Protein AF-A0A1H1IJZ1-F1 (afdb_monomer_lite)

pLDDT: mean 85.55, std 9.35, range [48.62, 96.31]

Organism: NCBI:txid395599

Secondary structure (DSSP, 8-state):
--TT-HHHHHHHHHHHHHHHHHHHHHHHHHHHHHHHHHHHHHHHHHHHHHHHHHHHHHHHHHHHHHHHHHHHHHHHHHHHHGGG-TTPPPTTS-GGG-HHHHHHHHHHHHHHHHHHHHHHHGGG--TTT--HHHHHHHHHHHHHHHHHH-GGGGTTS---TT-TTSSPPP-

Sequence (171 aa):
MSLTDPNVQSALIAASTTLTVLFLRALAKPVWERSFHKFKLESDYRYDQRKRVREAISKYKVPLLNSAEYLNHRLWNFSKNAPEAWHVKSADEQIKDKYYLQSFCYRFLLFFAICRKVDLELVFLDSTVSTKEDLELLKYLKCFPHFFCDAGIFEGLNYDHSKPTDHFFWR

Structure (mmCIF, N/CA/C/O backbone):
data_AF-A0A1H1IJZ1-F1
#
_entry.id   AF-A0A1H1IJZ1-F1
#
loop_
_atom_site.group_PDB
_atom_site.id
_atom_site.type_symbol
_atom_site.label_atom_id
_atom_site.label_alt_id
_atom_site.label_comp_id
_atom_site.label_asym_id
_atom_site.label_entity_id
_atom_site.label_seq_id
_atom_site.pdbx_PDB_ins_code
_atom_site.Cartn_x
_atom_site.Cartn_y
_atom_site.Cartn_z
_atom_site.occupancy
_atom_site.B_iso_or_equiv
_atom_site.auth_seq_id
_atom_site.auth_comp_id
_atom_site.auth_asym_id
_atom_site.auth_atom_id
_atom_site.pdbx_PDB_model_num
ATOM 1 N N . MET A 1 1 ? 43.811 2.405 -70.043 1.00 55.03 1 MET A N 1
ATOM 2 C CA . MET A 1 1 ? 43.542 3.374 -68.961 1.00 55.03 1 MET A CA 1
ATOM 3 C C . MET A 1 1 ? 44.444 2.986 -67.802 1.00 55.03 1 MET A C 1
ATOM 5 O O . MET A 1 1 ? 44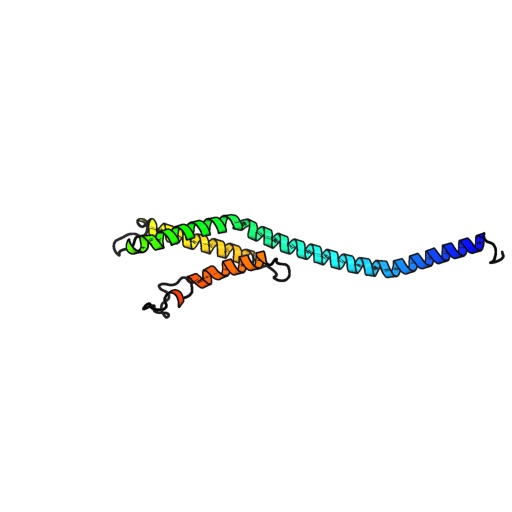.324 1.864 -67.326 1.00 55.03 1 MET A O 1
ATOM 9 N N . SER A 1 2 ? 45.450 3.802 -67.478 1.00 54.78 2 SER A N 1
ATOM 10 C CA . SER A 1 2 ? 46.429 3.443 -66.446 1.00 54.78 2 SER A CA 1
ATOM 11 C C . SER A 1 2 ? 45.780 3.527 -65.067 1.00 54.78 2 SER A C 1
ATOM 13 O O . SER A 1 2 ? 45.088 4.499 -64.779 1.00 54.78 2 SER A O 1
ATOM 15 N N . LEU A 1 3 ? 46.045 2.552 -64.197 1.00 60.72 3 LEU A N 1
ATOM 16 C CA . LEU A 1 3 ? 45.603 2.550 -62.792 1.00 60.72 3 LEU A CA 1
ATOM 17 C C . LEU A 1 3 ? 46.182 3.726 -61.971 1.00 60.72 3 LEU A C 1
ATOM 19 O O . LEU A 1 3 ? 45.821 3.912 -60.812 1.00 60.72 3 LEU A O 1
ATOM 23 N N . THR A 1 4 ? 47.079 4.517 -62.565 1.00 69.62 4 THR A N 1
ATOM 24 C CA . THR A 1 4 ? 47.686 5.723 -61.987 1.00 69.62 4 THR A CA 1
ATOM 25 C C . THR A 1 4 ? 47.009 7.038 -62.388 1.00 69.62 4 THR A C 1
ATOM 27 O O . THR A 1 4 ? 47.455 8.085 -61.931 1.00 69.62 4 THR A O 1
ATOM 30 N N . ASP A 1 5 ? 45.952 7.023 -63.212 1.00 83.69 5 ASP A N 1
ATOM 31 C CA . ASP A 1 5 ? 45.180 8.240 -63.502 1.00 83.69 5 ASP A CA 1
ATOM 32 C C . ASP A 1 5 ? 44.471 8.728 -62.215 1.00 83.69 5 ASP A C 1
ATOM 34 O O . ASP A 1 5 ? 43.725 7.946 -61.609 1.00 83.69 5 ASP A O 1
ATOM 38 N N . PRO A 1 6 ? 44.668 9.992 -61.787 1.00 82.50 6 PRO A N 1
ATOM 39 C CA . PRO A 1 6 ? 44.058 10.548 -60.576 1.00 82.50 6 PRO A CA 1
ATOM 40 C C . PRO A 1 6 ? 42.534 10.363 -60.498 1.00 82.50 6 PRO A C 1
ATOM 42 O O . PRO A 1 6 ? 41.983 10.164 -59.413 1.00 82.50 6 PRO A O 1
ATOM 45 N N . ASN A 1 7 ? 41.842 10.375 -61.642 1.00 84.25 7 ASN A N 1
ATOM 46 C CA . ASN A 1 7 ? 40.393 10.176 -61.706 1.00 84.25 7 ASN A CA 1
ATOM 47 C C . ASN A 1 7 ? 39.992 8.713 -61.464 1.00 84.25 7 ASN A C 1
ATOM 49 O O . ASN A 1 7 ? 38.964 8.436 -60.851 1.00 84.25 7 ASN A O 1
ATOM 53 N N . VAL A 1 8 ? 40.816 7.761 -61.910 1.00 85.19 8 VAL A N 1
ATOM 54 C CA . VAL A 1 8 ? 40.589 6.324 -61.683 1.00 85.19 8 VAL A CA 1
ATOM 55 C C . VAL A 1 8 ? 40.905 5.957 -60.234 1.00 85.19 8 VAL A C 1
ATOM 57 O O . VAL A 1 8 ? 40.168 5.188 -59.618 1.00 85.19 8 VAL A O 1
ATOM 60 N N . GLN A 1 9 ? 41.957 6.544 -59.657 1.00 84.44 9 GLN A N 1
ATOM 61 C CA . GLN A 1 9 ? 42.310 6.344 -58.250 1.00 84.44 9 GLN A CA 1
ATOM 62 C C . GLN A 1 9 ? 41.238 6.887 -57.302 1.00 84.44 9 GLN A C 1
ATOM 64 O O . GLN A 1 9 ? 40.847 6.194 -56.362 1.00 84.44 9 GLN A O 1
ATOM 69 N N . SER A 1 10 ? 40.718 8.091 -57.560 1.00 86.06 10 SER A N 1
ATOM 70 C CA . SER A 1 10 ? 39.648 8.667 -56.738 1.00 86.06 10 SER A CA 1
ATOM 71 C C . SER A 1 10 ? 38.358 7.841 -56.813 1.00 86.06 10 SER A C 1
ATOM 73 O O . SER A 1 10 ? 37.745 7.575 -55.778 1.00 86.06 10 SER A O 1
ATOM 75 N N . ALA A 1 11 ? 37.995 7.344 -58.001 1.00 89.31 11 ALA A N 1
ATOM 76 C CA . ALA A 1 11 ? 36.849 6.456 -58.185 1.00 89.31 11 ALA A CA 1
ATOM 77 C C . ALA A 1 11 ? 37.010 5.117 -57.438 1.00 89.31 11 ALA A C 1
ATOM 79 O O . ALA A 1 11 ? 36.065 4.655 -56.796 1.00 89.31 11 ALA A O 1
ATOM 80 N N . LEU A 1 12 ? 38.205 4.512 -57.464 1.00 89.62 12 LEU A N 1
ATOM 81 C CA . LEU A 1 12 ? 38.505 3.274 -56.732 1.00 89.62 12 LEU A CA 1
ATOM 82 C C . LEU A 1 12 ? 38.437 3.464 -55.212 1.00 89.62 12 LEU A C 1
ATOM 84 O O . LEU A 1 12 ? 37.873 2.618 -54.515 1.00 89.62 12 LEU A O 1
ATOM 88 N N . ILE A 1 13 ? 38.963 4.578 -54.696 1.00 91.56 13 ILE A N 1
ATOM 89 C CA . ILE A 1 13 ? 38.879 4.910 -53.268 1.00 91.56 13 ILE A CA 1
ATOM 90 C C . ILE A 1 13 ? 37.415 5.104 -52.866 1.00 91.56 13 ILE A C 1
ATOM 92 O O . ILE A 1 13 ? 36.967 4.474 -51.913 1.00 91.56 13 ILE A O 1
ATOM 96 N N . ALA A 1 14 ? 36.641 5.889 -53.623 1.00 91.81 14 ALA A N 1
ATOM 97 C CA . ALA A 1 14 ? 35.226 6.126 -53.337 1.00 91.81 14 ALA A CA 1
ATOM 98 C C . ALA A 1 14 ? 34.397 4.828 -53.349 1.00 91.81 14 ALA A C 1
ATOM 100 O O . ALA A 1 14 ? 33.582 4.597 -52.449 1.00 91.81 14 ALA A O 1
ATOM 101 N N . ALA A 1 15 ? 34.635 3.948 -54.328 1.00 93.00 15 ALA A N 1
ATOM 102 C CA . ALA A 1 15 ? 33.991 2.640 -54.399 1.00 93.00 15 ALA A CA 1
ATOM 103 C C . ALA A 1 15 ? 34.366 1.756 -53.197 1.00 93.00 15 ALA A C 1
ATOM 105 O O . ALA A 1 15 ? 33.488 1.165 -52.566 1.00 93.00 15 ALA A O 1
ATOM 106 N N . SER A 1 16 ? 35.650 1.722 -52.827 1.00 93.31 16 SER A N 1
ATOM 107 C CA . SER A 1 16 ? 36.151 0.961 -51.676 1.00 93.31 16 SER A CA 1
ATOM 108 C C . SER A 1 16 ? 35.573 1.464 -50.349 1.00 93.31 16 SER A C 1
ATOM 110 O O . SER A 1 16 ? 35.079 0.674 -49.540 1.00 93.31 16 SER A O 1
ATOM 112 N N . THR A 1 17 ? 35.538 2.784 -50.136 1.00 94.06 17 THR A N 1
ATOM 113 C CA . THR A 1 17 ? 34.923 3.393 -48.950 1.00 94.06 17 THR A CA 1
ATOM 114 C C . THR A 1 17 ? 33.435 3.062 -48.874 1.00 94.06 17 THR A C 1
ATOM 116 O O . THR A 1 17 ? 32.951 2.673 -47.814 1.00 94.06 17 THR A O 1
ATOM 119 N N . THR A 1 18 ? 32.714 3.139 -49.995 1.00 95.12 18 THR A N 1
ATOM 120 C CA . THR A 1 18 ? 31.278 2.825 -50.046 1.00 95.12 18 THR A CA 1
ATOM 121 C C . THR A 1 18 ? 31.006 1.360 -49.707 1.00 95.12 18 THR A C 1
ATOM 123 O O . THR A 1 18 ? 30.139 1.077 -48.880 1.00 95.12 18 THR A O 1
ATOM 126 N N . LEU A 1 19 ? 31.777 0.429 -50.283 1.00 94.94 19 LEU A N 1
ATOM 127 C CA . LEU A 1 19 ? 31.683 -1.004 -49.979 1.00 94.94 19 LEU A CA 1
ATOM 128 C C . LEU A 1 19 ? 31.993 -1.292 -48.507 1.00 94.94 19 LEU A C 1
ATOM 130 O O . LEU A 1 19 ? 31.261 -2.038 -47.859 1.00 94.94 19 LEU A O 1
ATOM 134 N N . THR A 1 20 ? 33.027 -0.652 -47.961 1.00 94.06 20 THR A N 1
ATOM 135 C CA . THR A 1 20 ? 33.419 -0.809 -46.555 1.00 94.06 20 THR A CA 1
ATOM 136 C C . THR A 1 20 ? 32.328 -0.298 -45.616 1.00 94.06 20 THR A C 1
ATOM 138 O O . THR A 1 20 ? 31.938 -0.997 -44.684 1.00 94.06 20 THR A O 1
ATOM 141 N N . VAL A 1 21 ? 31.772 0.889 -45.878 1.00 94.62 21 VAL A N 1
ATOM 142 C CA . VAL A 1 21 ? 30.673 1.456 -45.082 1.00 94.62 21 VAL A CA 1
ATOM 143 C C . VAL A 1 21 ? 29.417 0.593 -45.182 1.00 94.6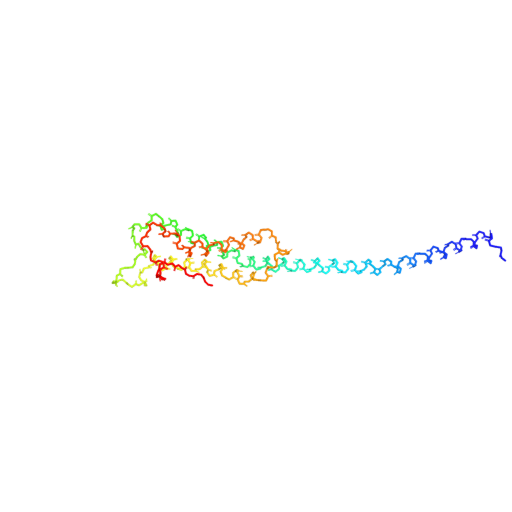2 21 VAL A C 1
ATOM 145 O O . VAL A 1 21 ? 28.769 0.353 -44.165 1.00 94.62 21 VAL A O 1
ATOM 148 N N . LEU A 1 22 ? 29.074 0.094 -46.374 1.00 94.75 22 LEU A N 1
ATOM 149 C CA . LEU A 1 22 ? 27.945 -0.820 -46.560 1.00 94.75 22 LEU A CA 1
ATOM 150 C C . LEU A 1 22 ? 28.126 -2.106 -45.756 1.00 94.75 22 LEU A C 1
ATOM 152 O O . LEU A 1 22 ? 27.199 -2.512 -45.060 1.00 94.75 22 LEU A O 1
ATOM 156 N N . PHE A 1 23 ? 29.313 -2.708 -45.804 1.00 93.62 23 PHE A N 1
ATOM 157 C CA . PHE A 1 23 ? 29.618 -3.934 -45.074 1.00 93.62 23 PHE A CA 1
ATOM 158 C C . PHE A 1 23 ? 29.580 -3.721 -43.555 1.00 93.62 23 PHE A C 1
ATOM 160 O O . PHE A 1 23 ? 28.893 -4.451 -42.840 1.00 93.62 23 PHE A O 1
ATOM 167 N N . LEU A 1 24 ? 30.229 -2.662 -43.059 1.00 92.81 24 LEU A N 1
ATOM 168 C CA . LEU A 1 24 ? 30.189 -2.291 -41.642 1.00 92.81 24 LEU A CA 1
ATOM 169 C C . LEU A 1 24 ? 28.759 -2.016 -41.177 1.00 92.81 24 LEU A C 1
ATOM 171 O O . LEU A 1 24 ? 28.357 -2.481 -40.113 1.00 92.81 24 LEU A O 1
ATOM 175 N N . ARG A 1 25 ? 27.959 -1.307 -41.981 1.00 92.94 25 ARG A N 1
ATOM 176 C CA . ARG A 1 25 ? 26.557 -1.025 -41.660 1.00 92.94 25 ARG A CA 1
ATOM 177 C C . ARG A 1 25 ? 25.708 -2.291 -41.682 1.00 92.94 25 ARG A C 1
ATOM 179 O O . ARG A 1 25 ? 24.867 -2.438 -40.805 1.00 92.94 25 ARG A O 1
ATOM 186 N N . ALA A 1 26 ? 25.927 -3.203 -42.626 1.00 91.25 26 ALA A N 1
ATOM 187 C CA . ALA A 1 26 ? 25.204 -4.471 -42.706 1.00 91.25 26 ALA A CA 1
ATOM 188 C C . ALA A 1 26 ? 25.447 -5.359 -41.476 1.00 91.25 26 ALA A C 1
ATOM 190 O O . ALA A 1 26 ? 24.522 -6.030 -41.030 1.00 91.25 26 ALA A O 1
ATOM 191 N N . LEU A 1 27 ? 26.651 -5.323 -40.895 1.00 91.56 27 LEU A N 1
ATOM 192 C CA . LEU A 1 27 ? 26.976 -6.068 -39.675 1.00 91.56 27 LEU A CA 1
ATOM 193 C C . LEU A 1 27 ? 26.553 -5.334 -38.396 1.00 91.56 27 LEU A C 1
ATOM 195 O O . LEU A 1 27 ? 25.968 -5.935 -37.497 1.00 91.56 27 LEU A O 1
ATOM 199 N N . ALA A 1 28 ? 26.827 -4.031 -38.302 1.00 91.06 28 ALA A N 1
ATOM 200 C CA . ALA A 1 28 ? 26.578 -3.255 -37.091 1.00 91.06 28 ALA A CA 1
ATOM 201 C C . ALA A 1 28 ? 25.091 -2.943 -36.883 1.00 91.06 28 ALA A C 1
ATOM 203 O O . ALA A 1 28 ? 24.614 -2.966 -35.750 1.00 91.06 28 ALA A O 1
ATOM 204 N N . LYS A 1 29 ? 24.341 -2.667 -37.960 1.00 92.38 29 LYS A N 1
ATOM 205 C CA . LYS A 1 29 ? 22.937 -2.241 -37.875 1.00 92.38 29 LYS A CA 1
ATOM 206 C C . LYS A 1 29 ? 22.035 -3.300 -37.226 1.00 92.38 29 LYS A C 1
ATOM 208 O O . LYS A 1 29 ? 21.356 -2.932 -36.274 1.00 92.38 29 LYS A O 1
ATOM 213 N N . PRO A 1 30 ? 22.055 -4.592 -37.611 1.00 91.69 30 PRO A N 1
ATOM 214 C CA . PRO A 1 30 ? 21.209 -5.604 -36.972 1.00 91.69 30 PRO A CA 1
ATOM 215 C C . PRO A 1 30 ? 21.540 -5.809 -35.491 1.00 91.69 30 PRO A C 1
ATOM 217 O O . PRO A 1 30 ? 20.642 -6.004 -34.673 1.00 91.69 30 PRO A O 1
ATOM 220 N N . VAL A 1 31 ? 22.827 -5.749 -35.131 1.00 90.69 31 VAL A N 1
ATOM 221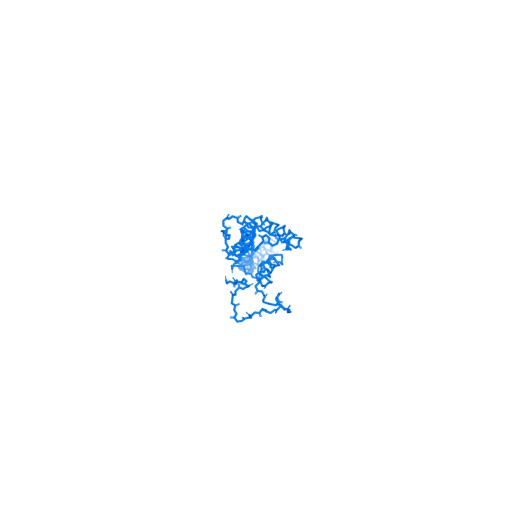 C CA . VAL A 1 31 ? 23.278 -5.885 -33.738 1.00 90.69 31 VAL A CA 1
ATOM 222 C C . VAL A 1 31 ? 22.802 -4.694 -32.908 1.00 90.69 31 VAL A C 1
ATOM 224 O O . VAL A 1 31 ? 22.217 -4.881 -31.839 1.00 90.69 31 VAL A O 1
ATOM 227 N N . TRP A 1 32 ? 22.998 -3.479 -33.424 1.00 92.81 32 TRP A N 1
ATOM 228 C CA . TRP A 1 32 ? 22.557 -2.250 -32.775 1.00 92.81 32 TRP A CA 1
ATOM 229 C C . TRP A 1 32 ? 21.038 -2.195 -32.637 1.00 92.81 32 TRP A C 1
ATOM 231 O O . TRP A 1 32 ? 20.537 -1.959 -31.543 1.00 92.81 32 TRP A O 1
ATOM 241 N N . GLU A 1 33 ? 20.297 -2.468 -33.712 1.00 93.31 33 GLU A N 1
ATOM 242 C CA . GLU A 1 33 ? 18.834 -2.471 -33.709 1.00 93.31 33 GLU A CA 1
ATOM 243 C C . GLU A 1 33 ? 18.298 -3.501 -32.721 1.00 93.31 33 GLU A C 1
ATOM 245 O O . GLU A 1 33 ? 17.463 -3.162 -31.889 1.00 93.31 33 GLU A O 1
ATOM 250 N N . ARG A 1 34 ? 18.823 -4.732 -32.718 1.00 92.19 34 ARG A N 1
ATOM 251 C CA . ARG A 1 34 ? 18.400 -5.759 -31.757 1.00 92.19 34 ARG A CA 1
ATOM 252 C C . ARG A 1 34 ? 18.659 -5.335 -30.312 1.00 92.19 34 ARG A C 1
ATOM 254 O O . ARG A 1 34 ? 17.787 -5.516 -29.461 1.00 92.19 34 ARG A O 1
ATOM 261 N N . SER A 1 35 ? 19.833 -4.770 -30.032 1.00 91.88 35 SER A N 1
ATOM 262 C CA . SER A 1 35 ? 20.180 -4.272 -28.697 1.00 91.88 35 SER A CA 1
ATOM 263 C C . SER A 1 35 ? 19.276 -3.110 -28.280 1.00 91.88 35 SER A C 1
ATOM 265 O O . SER A 1 35 ? 18.725 -3.116 -27.181 1.00 91.88 35 SER A O 1
ATOM 267 N N . PHE A 1 36 ? 19.066 -2.145 -29.174 1.00 93.44 36 PHE A N 1
ATOM 268 C CA . PHE A 1 36 ? 18.219 -0.982 -28.937 1.00 93.44 36 PHE A CA 1
ATOM 269 C C . PHE A 1 36 ? 16.750 -1.368 -28.741 1.00 93.44 36 PHE A C 1
ATOM 271 O O . PHE A 1 36 ? 16.110 -0.875 -27.818 1.00 93.44 36 PHE A O 1
ATOM 278 N N . HIS A 1 37 ? 16.219 -2.293 -29.545 1.00 93.31 37 HIS A N 1
ATOM 279 C CA . HIS A 1 37 ? 14.864 -2.815 -29.379 1.00 93.31 37 HIS A CA 1
ATOM 280 C C . HIS A 1 37 ? 14.686 -3.511 -28.034 1.00 93.31 37 HIS A C 1
ATOM 282 O O . HIS A 1 37 ? 13.689 -3.269 -27.358 1.00 93.31 37 HIS A O 1
ATOM 288 N N . LYS A 1 38 ? 15.655 -4.338 -27.619 1.00 93.38 38 LYS A N 1
ATOM 289 C CA . LYS A 1 38 ? 15.610 -5.000 -26.312 1.00 93.38 38 LYS A CA 1
ATOM 290 C C . LYS A 1 38 ? 15.649 -3.981 -25.172 1.00 93.38 38 LYS A C 1
ATOM 292 O O . LYS A 1 38 ? 14.823 -4.058 -24.270 1.00 93.38 38 LYS A O 1
ATOM 297 N N . PHE A 1 39 ? 16.560 -3.013 -25.249 1.00 92.62 39 PHE A N 1
ATOM 298 C CA . PHE A 1 39 ? 16.664 -1.926 -24.277 1.00 92.62 39 PHE A CA 1
ATOM 299 C C . PHE A 1 39 ? 15.364 -1.120 -24.183 1.00 92.62 39 PHE A C 1
ATOM 301 O O . PHE A 1 39 ? 14.861 -0.886 -23.087 1.00 92.62 39 PHE A O 1
ATOM 308 N N . LYS A 1 40 ? 14.789 -0.737 -25.328 1.00 94.56 40 LYS A N 1
ATOM 309 C CA . LYS A 1 40 ? 13.530 0.004 -25.385 1.00 94.56 40 LYS A CA 1
ATOM 310 C C . LYS A 1 40 ? 12.385 -0.798 -24.771 1.00 94.56 40 LYS A C 1
ATOM 312 O O . LYS A 1 40 ? 11.678 -0.272 -23.926 1.00 94.56 40 LYS A O 1
ATOM 317 N N . LEU A 1 41 ? 12.251 -2.074 -25.133 1.00 92.44 41 LEU A N 1
ATOM 318 C CA . LEU A 1 41 ? 11.206 -2.948 -24.597 1.00 92.44 41 LEU A CA 1
ATOM 319 C C . LEU A 1 41 ? 11.320 -3.108 -23.074 1.00 92.44 41 LEU A C 1
ATOM 321 O O . LEU A 1 41 ? 10.317 -3.047 -22.370 1.00 92.44 41 LEU A O 1
ATOM 325 N N . GLU A 1 42 ? 12.538 -3.285 -22.559 1.00 89.50 42 GLU A N 1
ATOM 326 C CA . GLU A 1 42 ? 12.786 -3.375 -21.119 1.00 89.50 42 GLU A CA 1
ATOM 327 C C . GLU A 1 42 ? 12.479 -2.051 -20.405 1.00 89.50 42 GLU A C 1
ATOM 329 O O . GLU A 1 42 ? 11.865 -2.050 -19.338 1.00 89.50 42 GLU A O 1
ATOM 334 N N . SER A 1 43 ? 12.868 -0.922 -20.999 1.00 88.62 43 SER A N 1
ATOM 335 C CA . SER A 1 43 ? 12.569 0.411 -20.474 1.00 88.62 43 SER A CA 1
ATOM 336 C C . SER A 1 43 ? 11.062 0.676 -20.423 1.00 88.62 43 SER A C 1
ATOM 338 O O . SER A 1 43 ? 10.555 1.095 -19.382 1.00 88.62 43 SER A O 1
ATOM 340 N N . ASP A 1 44 ? 10.348 0.397 -21.514 1.00 90.06 44 ASP A N 1
ATOM 341 C CA . ASP A 1 44 ? 8.900 0.594 -21.626 1.00 90.06 44 ASP A CA 1
ATOM 342 C C . ASP A 1 44 ? 8.159 -0.309 -20.628 1.00 90.06 44 ASP A C 1
ATOM 344 O O . ASP A 1 44 ? 7.308 0.164 -19.876 1.00 90.06 44 ASP A O 1
ATOM 348 N N . TYR A 1 45 ? 8.560 -1.582 -20.515 1.00 87.25 45 TYR A N 1
ATOM 349 C CA . TYR A 1 45 ? 8.012 -2.502 -19.516 1.00 87.25 45 TYR A CA 1
ATOM 350 C C . TYR A 1 45 ? 8.200 -1.977 -18.088 1.00 87.25 45 TYR A C 1
ATOM 352 O O . TYR A 1 45 ? 7.246 -1.919 -17.312 1.00 87.25 45 TYR A O 1
ATOM 360 N N . ARG A 1 46 ? 9.420 -1.560 -17.723 1.00 84.81 46 ARG A N 1
ATOM 361 C CA . ARG A 1 46 ? 9.707 -1.024 -16.382 1.00 84.81 46 ARG A CA 1
ATOM 362 C C . ARG A 1 46 ? 8.901 0.236 -16.090 1.00 84.81 46 ARG A C 1
ATOM 364 O O . ARG A 1 46 ? 8.426 0.405 -14.967 1.00 84.81 46 ARG A O 1
ATOM 371 N N . TYR A 1 47 ? 8.756 1.116 -17.077 1.00 86.75 47 TYR A N 1
ATOM 372 C CA . TYR A 1 47 ? 7.939 2.316 -16.956 1.00 86.75 47 TYR A CA 1
ATOM 373 C C . TYR A 1 47 ? 6.466 1.967 -16.713 1.00 86.75 47 TYR A C 1
ATOM 375 O O . TYR A 1 47 ? 5.877 2.468 -15.754 1.00 86.75 47 TYR A O 1
ATOM 383 N N . ASP A 1 48 ? 5.899 1.061 -17.510 1.00 86.31 48 ASP A N 1
ATOM 384 C CA . ASP A 1 48 ? 4.503 0.640 -17.387 1.00 86.31 48 ASP A CA 1
ATOM 385 C C . ASP A 1 48 ? 4.214 -0.024 -16.039 1.00 86.31 48 ASP A C 1
ATOM 387 O O . ASP A 1 48 ? 3.198 0.279 -15.409 1.00 86.31 48 ASP A O 1
ATOM 391 N N . GLN A 1 49 ? 5.116 -0.879 -15.545 1.00 82.88 49 GLN A N 1
ATOM 392 C CA . GLN A 1 49 ? 4.959 -1.481 -14.220 1.00 82.88 49 GLN A CA 1
ATOM 393 C C . GLN A 1 49 ? 4.989 -0.424 -13.110 1.00 82.88 49 GLN A C 1
ATOM 395 O O . GLN A 1 49 ? 4.085 -0.378 -12.276 1.00 82.88 49 GLN A O 1
ATOM 400 N N . ARG A 1 50 ? 5.972 0.487 -13.127 1.00 81.75 50 ARG A N 1
ATOM 401 C CA . ARG A 1 50 ? 6.056 1.582 -12.142 1.00 81.75 50 ARG A CA 1
ATOM 402 C C . ARG A 1 50 ? 4.831 2.485 -12.175 1.00 81.75 50 ARG A C 1
ATOM 404 O O . ARG A 1 50 ? 4.353 2.919 -11.129 1.00 81.75 50 ARG A O 1
ATOM 411 N N . LYS A 1 51 ? 4.312 2.767 -13.369 1.00 85.44 51 LYS A N 1
ATOM 412 C CA . LYS A 1 51 ? 3.104 3.570 -13.546 1.00 85.44 51 LYS A CA 1
ATOM 413 C C . LYS A 1 51 ? 1.900 2.904 -12.880 1.00 85.44 51 LYS A C 1
ATOM 415 O O . LYS A 1 51 ? 1.232 3.563 -12.090 1.00 85.44 51 LYS A O 1
ATOM 420 N N . ARG A 1 52 ? 1.679 1.605 -13.112 1.00 82.75 52 ARG A N 1
ATOM 421 C CA . ARG A 1 52 ? 0.580 0.840 -12.490 1.00 82.75 52 ARG A CA 1
ATOM 422 C C . ARG A 1 52 ? 0.651 0.855 -10.966 1.00 82.75 52 ARG A C 1
ATOM 424 O O . ARG A 1 52 ? -0.354 1.115 -10.310 1.00 82.75 52 ARG A O 1
ATOM 431 N N . VAL A 1 53 ? 1.843 0.640 -10.405 1.00 80.12 53 VAL A N 1
ATOM 432 C CA . VAL A 1 53 ? 2.078 0.723 -8.954 1.00 80.12 53 VAL A CA 1
ATOM 433 C C . VAL A 1 53 ? 1.706 2.105 -8.425 1.00 80.12 53 VAL A C 1
ATOM 435 O O . VAL A 1 53 ? 0.941 2.233 -7.469 1.00 80.12 53 VAL A O 1
ATOM 438 N N . ARG A 1 54 ? 2.198 3.160 -9.079 1.00 80.88 54 ARG A N 1
ATOM 439 C CA . ARG A 1 54 ? 1.946 4.536 -8.655 1.00 80.88 54 ARG A CA 1
ATOM 440 C C . ARG A 1 54 ? 0.475 4.914 -8.768 1.00 80.88 54 ARG A C 1
ATOM 442 O O . ARG A 1 54 ? -0.016 5.633 -7.903 1.00 80.88 54 ARG A O 1
ATOM 449 N N . GLU A 1 55 ? -0.229 4.441 -9.789 1.00 85.19 55 GLU A N 1
ATOM 450 C CA . GLU A 1 55 ? -1.672 4.639 -9.955 1.00 85.19 55 GLU A CA 1
ATOM 451 C C . GLU A 1 55 ? -2.462 3.944 -8.838 1.00 85.19 55 GLU A C 1
ATOM 453 O O . GLU A 1 55 ? -3.292 4.593 -8.199 1.00 85.19 55 GLU A O 1
ATOM 458 N N . ALA A 1 56 ? -2.142 2.683 -8.526 1.00 82.69 56 ALA A N 1
ATOM 459 C CA . ALA A 1 56 ? -2.751 1.941 -7.419 1.00 82.69 56 ALA A CA 1
ATOM 460 C C . ALA A 1 56 ? -2.516 2.631 -6.063 1.00 82.69 56 ALA A C 1
ATOM 462 O O . ALA A 1 56 ? -3.458 2.866 -5.306 1.00 82.69 56 ALA A O 1
ATOM 463 N N . ILE A 1 57 ? -1.278 3.048 -5.771 1.00 80.19 57 ILE A N 1
ATOM 464 C CA . ILE A 1 57 ? -0.956 3.783 -4.537 1.00 80.19 57 ILE A CA 1
ATOM 465 C C . ILE A 1 57 ? -1.708 5.117 -4.497 1.00 80.19 57 ILE A C 1
ATOM 467 O O . ILE A 1 57 ? -2.312 5.469 -3.483 1.00 80.19 57 ILE A O 1
ATOM 471 N N . SER A 1 58 ? -1.695 5.869 -5.600 1.00 84.62 58 SER A N 1
ATOM 472 C CA . SER A 1 58 ? -2.286 7.212 -5.664 1.00 84.62 58 SER A CA 1
ATOM 473 C C . SER A 1 58 ? -3.806 7.180 -5.496 1.00 84.62 58 SER A C 1
ATOM 475 O O . SER A 1 58 ? -4.355 8.065 -4.842 1.00 84.62 58 SER A O 1
ATOM 477 N N . LYS A 1 59 ? -4.474 6.137 -6.008 1.00 88.19 59 LYS A N 1
ATOM 478 C CA . LYS A 1 59 ? -5.915 5.892 -5.836 1.00 88.19 59 LYS A CA 1
ATOM 479 C C . LYS A 1 59 ? -6.328 5.796 -4.366 1.00 88.19 59 LYS A C 1
ATOM 481 O O . LYS A 1 59 ? -7.402 6.272 -4.000 1.00 88.19 59 LYS A O 1
ATOM 486 N N . TYR A 1 60 ? -5.482 5.214 -3.517 1.00 87.38 60 TYR A N 1
ATOM 487 C CA . TYR A 1 60 ? -5.799 4.977 -2.106 1.00 87.38 60 TYR A CA 1
ATOM 488 C C . TYR A 1 60 ? -5.044 5.856 -1.121 1.00 87.38 60 TYR A C 1
ATOM 490 O O . TYR A 1 60 ? -5.386 5.843 0.058 1.00 87.38 60 TYR A O 1
ATOM 498 N N . LYS A 1 61 ? -4.072 6.653 -1.573 1.00 87.12 61 LYS A N 1
ATOM 499 C CA . LYS A 1 61 ? -3.235 7.482 -0.698 1.00 87.12 61 LYS A CA 1
ATOM 500 C C . LYS A 1 61 ? -4.058 8.361 0.244 1.00 87.12 61 LYS A C 1
ATOM 502 O O . LYS A 1 61 ? -3.850 8.321 1.451 1.00 87.12 61 LYS A O 1
ATOM 507 N N . VAL A 1 62 ? -4.997 9.140 -0.295 1.00 91.25 62 VAL A N 1
ATOM 508 C CA . VAL A 1 62 ? -5.832 10.046 0.512 1.00 91.25 62 VAL A CA 1
ATOM 509 C C . VAL A 1 62 ? -6.791 9.270 1.428 1.00 91.25 62 VAL A C 1
ATOM 511 O O . VAL A 1 62 ? -6.778 9.537 2.628 1.00 91.25 62 VAL A O 1
ATOM 514 N N . PRO A 1 63 ? -7.567 8.277 0.939 1.00 92.69 63 PRO A N 1
ATOM 515 C CA . PRO A 1 63 ? -8.378 7.428 1.814 1.00 92.69 63 PRO A CA 1
ATOM 516 C C . PRO A 1 63 ? -7.588 6.783 2.957 1.00 92.69 63 PRO A C 1
ATOM 518 O O . PRO A 1 63 ? -8.046 6.796 4.098 1.00 92.69 63 PRO A O 1
ATOM 521 N N . LEU A 1 64 ? -6.398 6.253 2.663 1.00 91.31 64 LEU A N 1
ATOM 522 C CA . LEU A 1 64 ? -5.528 5.617 3.643 1.00 91.31 64 LEU A CA 1
ATOM 523 C C . LEU A 1 64 ? -5.110 6.613 4.724 1.00 91.31 64 LEU A C 1
ATOM 525 O O . LEU A 1 64 ? -5.353 6.346 5.897 1.00 91.31 64 LEU A O 1
ATOM 529 N N . LEU A 1 65 ? -4.557 7.766 4.334 1.00 91.94 65 LEU A N 1
ATOM 530 C CA . LEU A 1 65 ? -4.123 8.806 5.272 1.00 91.94 65 LEU A CA 1
ATOM 531 C C . LEU A 1 65 ? -5.277 9.287 6.159 1.00 91.94 65 LEU A C 1
ATOM 533 O O . LEU A 1 65 ? -5.138 9.296 7.378 1.00 91.94 65 LEU A O 1
ATOM 537 N N . ASN A 1 66 ? -6.436 9.581 5.568 1.00 95.38 66 ASN A N 1
ATOM 538 C CA . ASN A 1 66 ? -7.606 10.034 6.321 1.00 95.38 66 ASN A CA 1
ATOM 539 C C . ASN A 1 66 ? -8.096 8.959 7.302 1.00 95.38 66 ASN A C 1
ATOM 541 O O . ASN A 1 66 ? -8.403 9.252 8.455 1.00 95.38 66 ASN A O 1
ATOM 545 N N . SER A 1 67 ? -8.164 7.696 6.868 1.00 95.06 67 SER A N 1
ATOM 546 C CA . SER A 1 67 ? -8.595 6.600 7.744 1.00 95.06 67 SER A CA 1
ATOM 547 C C . SER A 1 67 ? -7.612 6.337 8.887 1.00 95.06 67 SER A C 1
ATOM 549 O O . SER A 1 67 ? -8.047 6.092 10.013 1.00 95.06 67 SER A O 1
ATOM 551 N N . ALA A 1 68 ? -6.308 6.460 8.621 1.00 93.50 68 ALA A N 1
ATOM 552 C CA . ALA A 1 68 ? -5.258 6.349 9.623 1.00 93.50 68 ALA A CA 1
ATOM 553 C C . ALA A 1 68 ? -5.357 7.481 10.652 1.00 93.50 68 ALA A C 1
ATOM 555 O O . ALA A 1 68 ? -5.319 7.224 11.851 1.00 93.50 68 ALA A O 1
ATOM 556 N N . GLU A 1 69 ? -5.558 8.721 10.202 1.00 95.94 69 GLU A N 1
ATOM 557 C CA . GLU A 1 69 ? -5.745 9.884 11.070 1.00 95.94 69 GLU A CA 1
ATOM 558 C C . GLU A 1 69 ? -7.001 9.738 11.943 1.00 95.94 69 GLU A C 1
ATOM 560 O O . GLU A 1 69 ? -6.939 9.913 13.163 1.00 95.94 69 GLU A O 1
ATOM 565 N N . TYR A 1 70 ? -8.134 9.331 11.362 1.00 96.31 70 TYR A N 1
ATOM 566 C CA . TYR A 1 70 ? -9.366 9.095 12.117 1.00 96.31 70 TYR A CA 1
ATOM 567 C C . TYR A 1 70 ? -9.203 8.012 13.182 1.00 96.31 70 TYR A C 1
ATOM 569 O O . TYR A 1 70 ? -9.695 8.182 14.304 1.00 96.31 70 TYR A O 1
ATOM 577 N N . LEU A 1 71 ? -8.531 6.908 12.849 1.00 95.31 71 LEU A N 1
ATOM 578 C CA . LEU A 1 71 ? -8.227 5.857 13.812 1.00 95.31 71 LEU A CA 1
ATOM 579 C C . LEU A 1 71 ? -7.266 6.366 14.894 1.00 95.31 71 LEU A C 1
ATOM 581 O O . LEU A 1 71 ? -7.540 6.168 16.074 1.00 95.31 71 LEU A O 1
ATOM 585 N N . ASN A 1 72 ? -6.208 7.089 14.524 1.00 95.25 72 ASN A N 1
ATOM 586 C CA . ASN A 1 72 ? -5.239 7.651 15.465 1.00 95.25 72 ASN A CA 1
ATOM 587 C C . ASN A 1 72 ? -5.904 8.591 16.483 1.00 95.25 72 ASN A C 1
ATOM 589 O O . ASN A 1 72 ? -5.729 8.423 17.689 1.00 95.25 72 ASN A O 1
ATOM 593 N N . HIS A 1 73 ? -6.757 9.516 16.031 1.00 96.06 73 HIS A N 1
ATOM 594 C CA . HIS A 1 73 ? -7.527 10.374 16.936 1.00 96.06 73 HIS A CA 1
ATOM 595 C C . HIS A 1 73 ? -8.424 9.575 17.884 1.00 96.06 73 HIS A C 1
ATOM 597 O O . HIS A 1 73 ? -8.579 9.945 19.051 1.00 96.06 73 HIS A O 1
ATOM 603 N N . ARG A 1 74 ? -9.019 8.473 17.408 1.00 95.50 74 ARG A N 1
ATOM 604 C CA . ARG A 1 74 ? -9.829 7.598 18.258 1.00 95.50 74 ARG A CA 1
ATOM 605 C C . ARG A 1 74 ? -8.976 6.864 19.292 1.00 95.50 74 ARG A C 1
ATOM 607 O O . ARG A 1 74 ? -9.376 6.832 20.450 1.00 95.50 74 ARG A O 1
ATOM 614 N N . LEU A 1 75 ? -7.814 6.343 18.909 1.00 93.88 75 LEU A N 1
ATOM 615 C CA . LEU A 1 75 ? -6.880 5.681 19.823 1.00 93.88 75 LEU A CA 1
ATOM 616 C C . LEU A 1 75 ? -6.345 6.650 20.887 1.00 93.88 75 LEU A C 1
ATOM 618 O O . LEU A 1 75 ? -6.303 6.302 22.062 1.00 93.88 75 LEU A O 1
ATOM 622 N N . TRP A 1 76 ? -6.026 7.893 20.517 1.00 96.12 76 TRP A N 1
ATOM 623 C CA . TRP A 1 76 ? -5.648 8.937 21.477 1.00 96.12 76 TRP A CA 1
ATOM 624 C C . TRP A 1 76 ? -6.776 9.338 22.419 1.00 96.12 76 TRP A C 1
ATOM 626 O O . TRP A 1 76 ? -6.539 9.638 23.586 1.00 96.12 76 TRP A O 1
ATOM 636 N N . ASN A 1 77 ? -8.011 9.395 21.926 1.00 95.31 77 ASN A N 1
ATOM 637 C CA . ASN A 1 77 ? -9.143 9.644 22.803 1.00 95.31 77 ASN A CA 1
ATOM 638 C C . ASN A 1 77 ? -9.353 8.468 23.770 1.00 95.31 77 ASN A C 1
ATOM 640 O O . ASN A 1 77 ? -9.601 8.695 24.953 1.00 95.31 77 ASN A O 1
ATOM 644 N N . PHE A 1 78 ? -9.216 7.238 23.278 1.00 94.44 78 PHE A N 1
ATOM 645 C CA . PHE A 1 78 ? -9.325 6.029 24.079 1.00 94.44 78 PHE A CA 1
ATOM 646 C C . PHE A 1 78 ? -8.261 5.964 25.171 1.00 94.44 78 PHE A C 1
ATOM 648 O O . PHE A 1 78 ? -8.613 5.750 26.321 1.00 94.44 78 PHE A O 1
ATOM 655 N N . SER A 1 79 ? -6.991 6.246 24.868 1.00 93.94 79 SER A N 1
ATOM 656 C CA . SER A 1 79 ? -5.926 6.205 25.881 1.00 93.94 79 SER A CA 1
ATOM 657 C C . SER A 1 79 ? -6.155 7.176 27.045 1.00 93.94 79 SER A C 1
ATOM 659 O O . SER A 1 79 ? -5.725 6.904 28.161 1.00 93.94 79 SER A O 1
ATOM 661 N N . LYS A 1 80 ? -6.860 8.289 26.805 1.00 94.75 80 LYS A N 1
ATOM 662 C CA . LYS A 1 80 ? -7.202 9.284 27.833 1.00 94.75 80 LYS A CA 1
ATOM 663 C C . LYS A 1 80 ? -8.473 8.950 28.612 1.00 94.75 80 LYS A C 1
ATOM 665 O O . LYS A 1 80 ? -8.558 9.290 29.783 1.00 94.75 80 LYS A O 1
ATOM 670 N N . ASN A 1 81 ? -9.456 8.328 27.962 1.00 93.94 81 ASN A N 1
ATOM 671 C CA . ASN A 1 81 ? -10.800 8.122 28.516 1.00 93.94 81 ASN A CA 1
ATOM 672 C C . ASN A 1 81 ? -11.151 6.636 28.698 1.00 93.94 81 ASN A C 1
ATOM 674 O O . ASN A 1 81 ? -12.314 6.300 28.896 1.00 93.94 81 ASN A O 1
ATOM 678 N N . ALA A 1 82 ? -10.176 5.726 28.616 1.00 90.88 82 ALA A N 1
ATOM 679 C CA . ALA A 1 82 ? -10.396 4.298 28.833 1.00 90.88 82 ALA A CA 1
ATOM 680 C C . ALA A 1 82 ? -11.096 3.991 30.175 1.00 90.88 82 ALA A C 1
ATOM 682 O O . ALA A 1 82 ? -12.019 3.173 30.151 1.00 90.88 82 ALA A O 1
ATOM 683 N N . PRO A 1 83 ? -10.766 4.663 31.303 1.00 93.00 83 PRO A N 1
ATOM 684 C CA . PRO A 1 83 ? -11.455 4.438 32.578 1.00 93.00 83 PRO A CA 1
ATOM 685 C C . PRO A 1 83 ? -12.961 4.732 32.553 1.00 93.00 83 PRO A C 1
ATOM 687 O O . PRO A 1 83 ? -13.705 4.128 33.315 1.00 93.00 83 PRO A O 1
ATOM 690 N N . GLU A 1 84 ? -13.428 5.594 31.644 1.00 90.88 84 GLU A N 1
ATOM 691 C CA . GLU A 1 84 ? -14.849 5.948 31.499 1.00 90.88 84 GLU A CA 1
ATOM 692 C C . GLU A 1 84 ? -15.695 4.818 30.883 1.00 90.88 84 GLU A C 1
ATOM 694 O O . GLU A 1 84 ? -16.914 4.932 30.765 1.00 90.88 84 GLU A O 1
ATOM 699 N N . ALA A 1 85 ? -15.057 3.730 30.435 1.00 91.06 85 ALA A N 1
ATOM 700 C CA . ALA A 1 85 ? -15.711 2.522 29.934 1.00 91.06 85 ALA A CA 1
ATOM 701 C C . ALA A 1 85 ? -16.726 2.741 28.786 1.00 91.06 85 ALA A C 1
ATOM 703 O O . ALA A 1 85 ? -17.548 1.873 28.507 1.00 91.06 85 ALA A O 1
ATOM 704 N N . TRP A 1 86 ? -16.642 3.843 28.026 1.00 90.19 86 TRP A N 1
ATOM 705 C CA . TRP A 1 86 ? -17.542 4.116 26.883 1.00 90.19 86 TRP A CA 1
ATOM 706 C C . TRP A 1 86 ? -17.450 3.088 25.742 1.00 90.19 86 TRP A C 1
ATOM 708 O O . TRP A 1 86 ? -18.318 3.022 24.869 1.00 90.19 86 TRP A O 1
ATOM 718 N N . HIS A 1 87 ? -16.371 2.310 25.727 1.00 88.25 87 HIS A N 1
ATOM 719 C CA . HIS A 1 87 ? -16.118 1.211 24.801 1.00 88.25 87 HIS A CA 1
ATOM 720 C C . HIS A 1 87 ? -16.686 -0.129 25.295 1.00 88.25 87 HIS A C 1
ATOM 722 O O . HIS A 1 87 ? -16.701 -1.095 24.540 1.00 88.25 87 HIS A O 1
ATOM 728 N N . VAL A 1 88 ? -17.162 -0.193 26.540 1.00 87.75 88 VAL A N 1
ATOM 729 C CA . VAL A 1 88 ? -17.752 -1.389 27.136 1.00 87.75 88 VAL A CA 1
ATOM 730 C C . VAL A 1 88 ? -19.272 -1.298 27.024 1.00 87.75 88 VAL A C 1
ATOM 732 O O . VAL A 1 88 ? -19.889 -0.246 27.231 1.00 87.75 88 VAL A O 1
ATOM 735 N N . LYS A 1 89 ? -19.881 -2.423 26.652 1.00 87.44 89 LYS A N 1
ATOM 736 C CA . LYS A 1 89 ? -21.330 -2.602 26.642 1.00 87.44 89 LYS A CA 1
ATOM 737 C C . LYS A 1 89 ? -21.747 -3.361 27.906 1.00 87.44 89 LYS A C 1
ATOM 739 O O . LYS A 1 89 ? -21.216 -4.441 28.160 1.00 87.44 89 LYS A O 1
ATOM 744 N N . SER A 1 90 ? -22.742 -2.844 28.622 1.00 83.50 90 SER A N 1
AT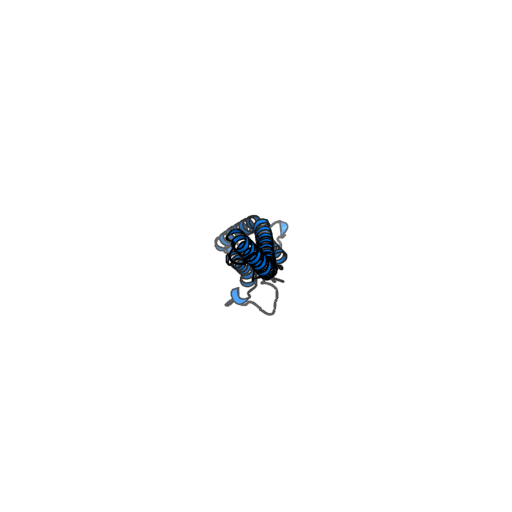OM 745 C CA . SER A 1 90 ? -23.441 -3.575 29.684 1.00 83.50 90 SER A CA 1
ATOM 746 C C . SER A 1 90 ? -24.474 -4.550 29.101 1.00 83.50 90 SER A C 1
ATOM 748 O O . SER A 1 90 ? -24.905 -4.417 27.952 1.00 83.50 90 SER A O 1
ATOM 750 N N . ALA A 1 91 ? -24.864 -5.567 29.873 1.00 82.94 91 ALA A N 1
ATOM 751 C CA . ALA A 1 91 ? -25.741 -6.646 29.401 1.00 82.94 91 ALA A CA 1
ATOM 752 C C . ALA A 1 91 ? -27.124 -6.155 28.923 1.00 82.94 91 ALA A C 1
ATOM 754 O O . ALA A 1 91 ? -27.700 -6.723 27.996 1.00 82.94 91 ALA A O 1
ATOM 755 N N . ASP A 1 92 ? -27.624 -5.084 29.532 1.00 85.62 92 ASP A N 1
ATOM 756 C CA . ASP A 1 92 ? -28.920 -4.448 29.306 1.00 85.62 92 ASP A CA 1
ATOM 757 C C . ASP A 1 92 ? -28.916 -3.398 28.178 1.00 85.62 92 ASP A C 1
ATOM 759 O O . ASP A 1 92 ? -29.972 -3.025 27.666 1.00 85.62 92 ASP A O 1
ATOM 763 N N . GLU A 1 93 ? -27.741 -2.954 27.727 1.00 85.94 93 GLU A N 1
ATOM 764 C CA . GLU A 1 93 ? -27.619 -1.907 26.712 1.00 85.94 93 GLU A CA 1
ATOM 765 C C . GLU A 1 93 ? -27.652 -2.467 25.280 1.00 85.94 93 GLU A C 1
ATOM 767 O O . GLU A 1 93 ? -27.023 -3.481 24.940 1.00 85.94 93 GLU A O 1
ATOM 772 N N . GLN A 1 94 ? -28.336 -1.770 24.369 1.00 87.69 94 GLN A N 1
ATOM 773 C CA . GLN A 1 94 ? -28.275 -2.109 22.947 1.00 87.69 94 GLN A CA 1
ATOM 774 C C . GLN A 1 94 ? -27.030 -1.483 22.309 1.00 87.69 94 GLN A C 1
ATOM 776 O O . GLN A 1 94 ? -26.679 -0.334 22.568 1.00 87.69 94 GLN A O 1
ATOM 781 N N . ILE A 1 95 ? -26.372 -2.222 21.407 1.00 86.31 95 ILE A N 1
ATOM 782 C CA . ILE A 1 95 ? -25.168 -1.732 20.707 1.00 86.31 95 ILE A CA 1
ATOM 783 C C . ILE A 1 95 ? -25.467 -0.432 19.956 1.00 86.31 95 ILE A C 1
ATOM 785 O O . ILE A 1 95 ? -24.621 0.459 19.941 1.00 86.31 95 ILE A O 1
ATOM 789 N N . LYS A 1 96 ? -26.674 -0.310 19.384 1.00 88.12 96 LYS A N 1
ATOM 790 C CA . LYS A 1 96 ? -27.127 0.855 18.609 1.00 88.12 96 LYS A CA 1
ATOM 791 C C . LYS A 1 96 ? -27.102 2.170 19.407 1.00 88.12 96 LYS A C 1
ATOM 793 O O . LYS A 1 96 ? -26.946 3.227 18.804 1.00 88.12 96 LYS A O 1
ATOM 798 N N . ASP A 1 97 ? -27.170 2.093 20.734 1.00 88.75 97 ASP A N 1
ATOM 799 C CA . ASP A 1 97 ? -27.171 3.260 21.618 1.00 88.75 97 ASP A CA 1
ATOM 800 C C . ASP A 1 97 ? -25.737 3.654 22.041 1.00 88.75 97 ASP A C 1
ATOM 802 O O . ASP A 1 97 ? -25.486 4.759 22.519 1.00 88.75 97 ASP A O 1
ATOM 806 N N . LYS A 1 98 ? -24.742 2.791 21.781 1.00 90.69 98 LYS A N 1
ATOM 807 C CA . LYS A 1 98 ? -23.318 3.036 22.064 1.00 90.69 98 LYS A CA 1
ATOM 808 C C . LYS A 1 98 ? -22.604 3.688 20.886 1.00 90.69 98 LYS A C 1
ATOM 810 O O . LYS A 1 98 ? -21.803 3.054 20.193 1.00 90.69 98 LYS A O 1
ATOM 815 N N . TYR A 1 99 ? -22.836 4.986 20.695 1.00 91.38 99 TYR A N 1
ATOM 816 C CA . TYR A 1 99 ? -22.154 5.760 19.650 1.00 91.38 99 TYR A CA 1
ATOM 817 C C . TYR A 1 99 ? -20.624 5.644 19.736 1.00 91.38 99 TYR A C 1
ATOM 819 O O . TYR A 1 99 ? -19.952 5.470 18.716 1.00 91.38 99 TYR A O 1
ATOM 827 N N . TYR A 1 100 ? -20.048 5.714 20.942 1.00 93.25 100 TYR A N 1
ATOM 828 C CA . TYR A 1 100 ? -18.597 5.638 21.111 1.00 93.25 100 TYR A CA 1
ATOM 829 C C . TYR A 1 100 ? -18.032 4.321 20.574 1.00 93.25 100 TYR A C 1
ATOM 831 O O . TYR A 1 100 ? -17.166 4.356 19.700 1.00 93.25 100 TYR A O 1
ATOM 839 N N . LEU A 1 101 ? -18.569 3.188 21.033 1.00 91.94 101 LEU A N 1
ATOM 840 C CA . LEU A 1 101 ? -18.159 1.852 20.608 1.00 91.94 101 LEU A CA 1
ATOM 841 C C . LEU A 1 101 ? -18.353 1.647 19.100 1.00 91.94 101 LEU A C 1
ATOM 843 O O . LEU A 1 101 ? -17.400 1.308 18.406 1.00 91.94 101 LEU A 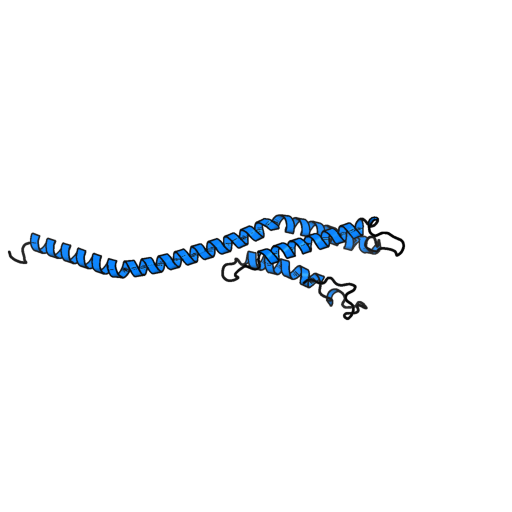O 1
ATOM 847 N N . GLN A 1 102 ? -19.543 1.939 18.563 1.00 92.81 102 GLN A N 1
ATOM 848 C CA . GLN A 1 102 ? -19.816 1.790 17.127 1.00 92.81 102 GLN A CA 1
ATOM 849 C C . GLN A 1 102 ? -18.846 2.601 16.270 1.00 92.81 102 GLN A C 1
ATOM 851 O O . GLN A 1 102 ? -18.287 2.121 15.286 1.00 92.81 102 GLN A O 1
ATOM 856 N N . SER A 1 103 ? -18.630 3.853 16.661 1.00 94.31 103 SER A N 1
ATOM 857 C CA . SER A 1 103 ? -17.783 4.776 15.922 1.00 94.31 103 SER A CA 1
ATOM 858 C C . SER A 1 103 ? -16.291 4.438 16.066 1.00 94.31 103 SER A C 1
ATOM 860 O O . SER A 1 103 ? -15.506 4.786 15.179 1.00 94.31 103 SER A O 1
ATOM 862 N N . PHE A 1 104 ? -15.899 3.738 17.136 1.00 93.44 104 PHE A N 1
ATOM 863 C CA . PHE A 1 104 ? -14.584 3.116 17.275 1.00 93.44 104 PHE A CA 1
ATOM 864 C C . PHE A 1 104 ? -14.447 1.951 16.292 1.00 93.44 104 PHE A C 1
ATOM 866 O O . PHE A 1 104 ? -13.558 1.989 15.441 1.00 93.44 104 PHE A O 1
ATOM 873 N N . CYS A 1 105 ? -15.356 0.970 16.350 1.00 91.62 105 CYS A N 1
ATOM 874 C CA . CYS A 1 105 ? -15.352 -0.194 15.463 1.00 91.62 105 CYS A CA 1
ATOM 875 C C . CYS A 1 105 ? -15.339 0.223 13.989 1.00 91.62 105 CYS A C 1
ATOM 877 O O . CYS A 1 105 ? -14.542 -0.295 13.216 1.00 91.62 105 CYS A O 1
ATOM 879 N N . TYR A 1 106 ? -16.155 1.209 13.603 1.00 94.06 106 TYR A N 1
ATOM 880 C CA . TYR A 1 106 ? -16.189 1.720 12.234 1.00 94.06 106 TYR A CA 1
ATOM 881 C C . TYR A 1 106 ? -14.832 2.263 11.772 1.00 94.06 106 TYR A C 1
ATOM 883 O O . TYR A 1 106 ? -14.368 1.903 10.696 1.00 94.06 106 TYR A O 1
ATOM 891 N N . ARG A 1 107 ? -14.174 3.114 12.572 1.00 95.12 107 ARG A N 1
ATOM 892 C CA . ARG A 1 107 ? -12.868 3.698 12.206 1.00 95.12 107 ARG A CA 1
ATOM 893 C C . ARG A 1 107 ? -11.782 2.635 12.114 1.00 95.12 107 ARG A C 1
ATOM 895 O O . ARG A 1 107 ? -10.963 2.685 11.201 1.00 95.12 107 ARG A O 1
ATOM 902 N N . PHE A 1 108 ? -11.818 1.673 13.031 1.00 92.12 108 PHE A N 1
ATOM 903 C CA . PHE A 1 108 ? -10.919 0.529 13.029 1.00 92.12 108 PHE A CA 1
ATOM 904 C C . PHE A 1 108 ? -11.103 -0.300 11.750 1.00 92.12 108 PHE A C 1
ATOM 906 O O . PHE A 1 108 ? -10.173 -0.435 10.958 1.00 92.12 108 PHE A O 1
ATOM 913 N N . LEU A 1 109 ? -12.328 -0.761 11.481 1.00 91.94 109 LEU A N 1
ATOM 914 C CA . LEU A 1 109 ? -12.659 -1.555 10.296 1.00 91.94 109 LEU A CA 1
ATOM 915 C C . LEU A 1 109 ? -12.387 -0.804 8.989 1.00 91.94 109 LEU A C 1
ATOM 917 O O . LEU A 1 109 ? -11.900 -1.407 8.037 1.00 91.94 109 LEU A O 1
ATOM 921 N N . LEU A 1 110 ? -12.667 0.500 8.929 1.00 94.00 110 LEU A N 1
ATOM 922 C CA . LEU A 1 110 ? -12.432 1.321 7.742 1.00 94.00 110 LEU A CA 1
ATOM 923 C C . LEU A 1 110 ? -10.947 1.373 7.370 1.00 94.00 110 LEU A C 1
ATOM 925 O O . LEU A 1 110 ? -10.613 1.164 6.203 1.00 94.00 110 LEU A O 1
ATOM 929 N N . PHE A 1 111 ? -10.067 1.630 8.343 1.00 93.25 111 PHE A N 1
ATOM 930 C CA . PHE A 1 111 ? -8.621 1.661 8.117 1.00 93.25 111 PHE A CA 1
ATOM 931 C C . PHE A 1 111 ? -8.131 0.323 7.553 1.00 93.25 111 PHE A C 1
ATOM 933 O O . PHE A 1 111 ? -7.532 0.270 6.479 1.00 93.25 111 PHE A O 1
ATOM 940 N N . PHE A 1 112 ? -8.489 -0.775 8.216 1.00 90.88 112 PHE A N 1
ATOM 941 C CA . PHE A 1 112 ? -8.103 -2.121 7.805 1.00 90.88 112 PHE A CA 1
ATOM 942 C C . PHE A 1 112 ? -8.705 -2.544 6.457 1.00 90.88 112 PHE A C 1
ATOM 944 O O . PHE A 1 112 ? -8.021 -3.170 5.647 1.00 90.88 112 PHE A O 1
ATOM 951 N N . ALA A 1 113 ? -9.938 -2.138 6.148 1.00 90.81 113 ALA A N 1
ATOM 952 C CA . ALA A 1 113 ? -10.544 -2.368 4.839 1.00 90.81 113 ALA A CA 1
ATOM 953 C C . ALA A 1 113 ? -9.797 -1.630 3.717 1.00 90.81 113 ALA A C 1
ATOM 955 O O . ALA A 1 113 ? -9.649 -2.168 2.618 1.00 90.81 113 ALA A O 1
ATOM 956 N N . ILE A 1 114 ? -9.305 -0.414 3.973 1.00 90.75 114 ILE A N 1
ATOM 957 C CA . ILE A 1 114 ? -8.495 0.333 3.004 1.00 90.75 114 ILE A CA 1
ATOM 958 C C . ILE A 1 114 ? -7.122 -0.320 2.840 1.00 90.75 114 ILE A C 1
ATOM 960 O O . ILE A 1 114 ? -6.722 -0.560 1.702 1.00 90.75 114 ILE A O 1
ATOM 964 N N . CYS A 1 115 ? -6.449 -0.699 3.932 1.00 89.38 115 CYS A N 1
ATOM 965 C CA . CYS A 1 115 ? -5.200 -1.466 3.873 1.00 89.38 115 CYS A CA 1
ATOM 966 C C . CYS A 1 115 ? -5.363 -2.734 3.022 1.00 89.38 115 CYS A C 1
ATOM 968 O O . CYS A 1 115 ? -4.529 -3.009 2.160 1.00 89.38 115 CYS A O 1
ATOM 970 N N . ARG A 1 116 ? -6.476 -3.464 3.192 1.00 86.81 116 ARG A N 1
ATOM 971 C CA . ARG A 1 116 ? -6.761 -4.672 2.408 1.00 86.81 116 ARG A CA 1
ATOM 972 C C . ARG A 1 116 ? -6.973 -4.379 0.926 1.00 86.81 116 ARG A C 1
ATOM 974 O O . ARG A 1 116 ? -6.471 -5.121 0.088 1.00 86.81 116 ARG A O 1
ATOM 981 N N . LYS A 1 117 ? -7.701 -3.310 0.589 1.00 88.62 117 LYS A N 1
ATOM 982 C CA . LYS A 1 117 ? -7.903 -2.893 -0.809 1.00 88.62 117 LYS A CA 1
ATOM 983 C C . LYS A 1 117 ? -6.581 -2.544 -1.490 1.00 88.62 117 LYS A C 1
ATOM 985 O O . LYS A 1 117 ? -6.367 -2.963 -2.622 1.00 88.62 117 LYS A O 1
ATOM 990 N N . VAL A 1 118 ? -5.697 -1.832 -0.789 1.00 86.62 118 VAL A N 1
ATOM 991 C CA . VAL A 1 118 ? -4.360 -1.498 -1.300 1.00 86.62 118 VAL A CA 1
ATOM 992 C C . VAL A 1 118 ? -3.530 -2.758 -1.528 1.00 86.62 118 VAL A C 1
ATOM 994 O O . VAL A 1 118 ? -2.961 -2.923 -2.600 1.00 86.62 118 VAL A O 1
ATOM 997 N N . ASP A 1 119 ? -3.500 -3.671 -0.557 1.00 82.88 119 ASP A N 1
ATOM 998 C CA . ASP A 1 119 ? -2.756 -4.931 -0.661 1.00 82.88 119 ASP A CA 1
ATOM 999 C C . ASP A 1 119 ? -3.240 -5.805 -1.835 1.00 82.88 119 ASP A C 1
ATOM 1001 O O . ASP A 1 119 ? -2.425 -6.352 -2.574 1.00 82.88 119 ASP A O 1
ATOM 1005 N N . LEU A 1 120 ? -4.557 -5.873 -2.072 1.00 85.12 120 LEU A N 1
ATOM 1006 C CA . LEU A 1 120 ? -5.129 -6.612 -3.203 1.00 85.12 120 LEU A CA 1
ATOM 1007 C C . LEU A 1 120 ? -4.761 -6.012 -4.568 1.00 85.12 120 LEU A C 1
ATOM 1009 O O . LEU A 1 120 ? -4.496 -6.764 -5.503 1.00 85.12 120 LEU A O 1
ATOM 1013 N N . GLU A 1 121 ? -4.728 -4.683 -4.707 1.00 84.44 121 GLU A N 1
ATOM 1014 C CA . GLU A 1 121 ? -4.335 -4.046 -5.975 1.00 84.44 121 GLU A CA 1
ATOM 1015 C C . GLU A 1 121 ? -2.819 -4.079 -6.209 1.00 84.44 121 GLU A C 1
ATOM 1017 O O . GLU A 1 121 ? -2.369 -4.136 -7.354 1.00 84.44 121 GLU A O 1
ATOM 1022 N N . LEU A 1 122 ? -2.027 -4.109 -5.137 1.00 80.12 122 LEU A N 1
ATOM 1023 C CA . LEU A 1 122 ? -0.569 -4.201 -5.202 1.00 80.12 122 LEU A CA 1
ATOM 1024 C C . LEU A 1 122 ? -0.049 -5.647 -5.248 1.00 80.12 122 LEU A C 1
ATOM 1026 O O . LEU A 1 122 ? 1.160 -5.855 -5.203 1.00 80.12 122 LEU A O 1
ATOM 1030 N N . VAL A 1 123 ? -0.915 -6.656 -5.409 1.00 73.94 123 VAL A N 1
ATOM 1031 C CA . VAL A 1 123 ? -0.494 -8.066 -5.547 1.00 73.94 123 VAL A CA 1
ATOM 1032 C C . VAL A 1 123 ? 0.391 -8.305 -6.780 1.00 73.94 123 VAL A C 1
ATOM 1034 O O . VAL A 1 123 ? 1.209 -9.220 -6.793 1.00 73.94 123 VAL A O 1
ATOM 1037 N N . PHE A 1 124 ? 0.260 -7.457 -7.805 1.00 66.19 124 PHE A N 1
ATOM 1038 C CA . PHE A 1 124 ? 1.058 -7.499 -9.035 1.00 66.19 124 PHE A CA 1
ATOM 1039 C C . PHE A 1 124 ? 2.364 -6.701 -8.941 1.00 66.19 124 PHE A C 1
ATOM 1041 O O . PHE A 1 124 ? 3.043 -6.515 -9.951 1.00 66.19 124 PHE A O 1
ATOM 1048 N N . LEU A 1 125 ? 2.705 -6.190 -7.755 1.00 70.88 125 LEU A N 1
ATOM 1049 C CA . LEU A 1 125 ? 3.904 -5.397 -7.547 1.00 70.88 125 LEU A CA 1
ATOM 1050 C C . LEU A 1 125 ? 5.147 -6.288 -7.634 1.00 70.88 125 LEU A C 1
ATOM 1052 O O . LEU A 1 125 ? 5.521 -6.982 -6.690 1.00 70.88 125 LEU A O 1
ATOM 1056 N N . ASP A 1 126 ? 5.793 -6.256 -8.794 1.00 70.44 126 ASP A N 1
ATOM 1057 C CA . ASP A 1 126 ? 7.085 -6.892 -9.008 1.00 70.44 126 ASP A CA 1
ATOM 1058 C C . ASP A 1 126 ? 8.172 -6.091 -8.261 1.00 70.44 126 ASP A C 1
ATOM 1060 O O . ASP A 1 126 ? 8.422 -4.904 -8.515 1.00 70.44 126 ASP A O 1
ATOM 1064 N N . SER A 1 127 ? 8.816 -6.738 -7.289 1.00 69.69 127 SER A N 1
ATOM 1065 C CA . SER A 1 127 ? 9.855 -6.130 -6.453 1.00 69.69 127 SER A CA 1
ATOM 1066 C C . SER A 1 127 ? 11.101 -5.726 -7.247 1.00 69.69 127 SER A C 1
ATOM 1068 O O . SER A 1 127 ? 11.862 -4.883 -6.778 1.00 69.69 127 SER A O 1
ATOM 1070 N N . THR A 1 128 ? 11.298 -6.263 -8.457 1.00 72.62 128 THR A N 1
ATOM 1071 C CA . THR A 1 128 ? 12.438 -5.929 -9.327 1.00 72.62 128 THR A CA 1
ATOM 1072 C C . THR A 1 128 ? 12.294 -4.576 -10.030 1.00 72.62 128 THR A C 1
ATOM 1074 O O . THR A 1 128 ? 13.291 -3.990 -10.457 1.00 72.62 128 THR A O 1
ATOM 1077 N N . VAL A 1 129 ? 11.069 -4.049 -10.138 1.00 73.69 129 VAL A N 1
ATOM 1078 C CA . VAL A 1 129 ? 10.761 -2.785 -10.837 1.00 73.69 129 VAL A CA 1
ATOM 1079 C C . VAL A 1 129 ? 10.282 -1.668 -9.907 1.00 73.69 129 VAL A C 1
ATOM 1081 O O . VAL A 1 129 ? 10.273 -0.500 -10.316 1.00 73.69 129 VAL A O 1
ATOM 1084 N N . SER A 1 130 ? 9.933 -2.018 -8.670 1.00 75.94 130 SER A N 1
ATOM 1085 C CA . SER A 1 130 ? 9.374 -1.121 -7.655 1.00 75.94 130 SER A CA 1
ATOM 1086 C C . SER A 1 130 ? 10.421 -0.216 -7.015 1.00 75.94 130 SER A C 1
ATOM 1088 O O . SER A 1 130 ? 11.593 -0.577 -6.903 1.00 75.94 130 SER A O 1
ATOM 1090 N N . THR A 1 131 ? 10.003 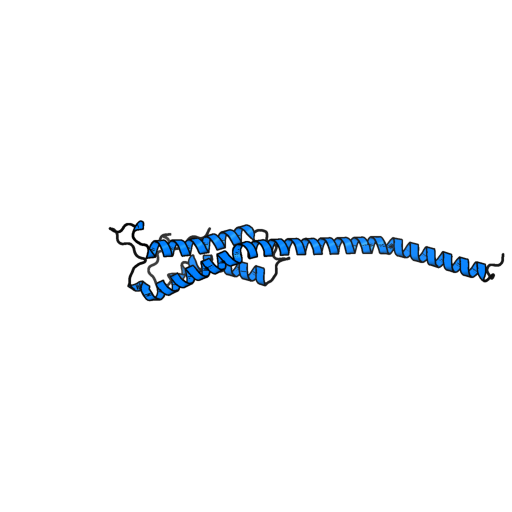0.976 -6.589 1.00 80.06 131 THR A N 1
ATOM 1091 C CA . THR A 1 131 ? 10.889 1.877 -5.844 1.00 80.06 131 THR A CA 1
ATOM 1092 C C . THR A 1 131 ? 11.001 1.445 -4.384 1.00 80.06 131 THR A C 1
ATOM 1094 O O . THR A 1 131 ? 10.201 0.650 -3.882 1.00 80.06 131 THR A O 1
ATOM 1097 N N . LYS A 1 132 ? 12.008 1.968 -3.681 1.00 83.75 132 LYS A N 1
ATOM 1098 C CA . LYS A 1 132 ? 12.181 1.698 -2.251 1.00 83.75 132 LYS A CA 1
ATOM 1099 C C . LYS A 1 132 ? 10.973 2.205 -1.460 1.00 83.75 132 LYS A C 1
ATOM 1101 O O . LYS A 1 132 ? 10.493 1.506 -0.575 1.00 83.75 132 LYS A O 1
ATOM 1106 N N . GLU A 1 133 ? 10.464 3.375 -1.824 1.00 82.06 133 GLU A N 1
ATOM 1107 C CA . GLU A 1 133 ? 9.322 4.033 -1.198 1.00 82.06 133 GLU A CA 1
ATOM 1108 C C . GLU A 1 133 ? 8.035 3.205 -1.356 1.00 82.06 133 GLU A C 1
ATOM 1110 O O . GLU A 1 133 ? 7.281 3.051 -0.394 1.00 82.06 133 GLU A O 1
ATOM 1115 N N . ASP A 1 134 ? 7.809 2.607 -2.533 1.00 78.81 134 ASP A N 1
ATOM 1116 C CA . ASP A 1 134 ? 6.657 1.721 -2.776 1.00 78.81 134 ASP A CA 1
ATOM 1117 C C . ASP A 1 134 ? 6.716 0.475 -1.873 1.00 78.81 134 ASP A C 1
ATOM 1119 O O . ASP A 1 134 ? 5.719 0.069 -1.267 1.00 78.81 134 ASP A O 1
ATOM 1123 N N . LEU A 1 135 ? 7.909 -0.118 -1.747 1.00 83.44 135 LEU A N 1
ATOM 1124 C CA . LEU A 1 135 ? 8.143 -1.285 -0.896 1.00 83.44 135 LEU A CA 1
ATOM 1125 C C . LEU A 1 135 ? 8.009 -0.946 0.594 1.00 83.44 135 LEU A C 1
ATOM 1127 O O . LEU A 1 135 ? 7.501 -1.761 1.363 1.00 83.44 135 LEU A O 1
ATOM 1131 N N . GLU A 1 136 ? 8.459 0.234 1.017 1.00 85.75 136 GLU A N 1
ATOM 1132 C CA . GLU A 1 136 ? 8.302 0.716 2.392 1.00 85.75 136 GLU A CA 1
ATOM 1133 C C . GLU A 1 136 ? 6.836 0.954 2.746 1.00 85.75 136 GLU A C 1
ATOM 1135 O O . GLU A 1 136 ? 6.400 0.513 3.809 1.00 85.75 136 GLU A O 1
ATOM 1140 N N . LEU A 1 137 ? 6.051 1.553 1.846 1.00 83.06 137 LEU A N 1
ATOM 1141 C CA . LEU A 1 137 ? 4.610 1.712 2.042 1.00 83.06 137 LEU A CA 1
ATOM 1142 C C . LEU A 1 137 ? 3.918 0.354 2.214 1.00 83.06 137 LEU A C 1
ATOM 1144 O O . LEU A 1 137 ? 3.114 0.180 3.127 1.00 83.06 137 LEU A O 1
ATOM 1148 N N . LEU A 1 138 ? 4.249 -0.625 1.372 1.00 82.00 138 LEU A N 1
ATOM 1149 C CA . LEU A 1 138 ? 3.698 -1.975 1.487 1.00 82.00 138 LEU A CA 1
ATOM 1150 C C . LEU A 1 138 ? 4.068 -2.653 2.804 1.00 82.00 138 LEU A C 1
ATOM 1152 O O . LEU A 1 138 ? 3.207 -3.246 3.452 1.00 82.00 138 LEU A O 1
ATOM 1156 N N . LYS A 1 139 ? 5.335 -2.558 3.216 1.00 85.56 139 LYS A N 1
ATOM 1157 C CA . LYS A 1 139 ? 5.780 -3.075 4.516 1.00 85.56 139 LYS A CA 1
ATOM 1158 C C . LYS A 1 139 ? 5.005 -2.415 5.646 1.00 85.56 139 LYS A C 1
ATOM 1160 O O . LYS A 1 139 ? 4.461 -3.119 6.487 1.00 85.56 139 LYS A O 1
ATOM 1165 N N . TYR A 1 140 ? 4.892 -1.088 5.621 1.00 84.12 140 TYR A N 1
ATOM 1166 C CA . TYR A 1 140 ? 4.136 -0.323 6.605 1.00 84.12 140 TYR A CA 1
ATOM 1167 C C . TYR A 1 140 ? 2.690 -0.816 6.703 1.00 84.12 140 TYR A C 1
ATOM 1169 O O . TYR A 1 140 ? 2.240 -1.164 7.790 1.00 84.12 140 TYR A O 1
ATOM 1177 N N . LEU A 1 141 ? 1.993 -0.951 5.571 1.00 84.69 141 LEU A N 1
ATOM 1178 C CA . LEU A 1 141 ? 0.619 -1.460 5.520 1.00 84.69 141 LEU A CA 1
ATOM 1179 C C . LEU A 1 141 ? 0.480 -2.878 6.080 1.00 84.69 141 LEU A C 1
ATOM 1181 O O . LEU A 1 141 ? -0.497 -3.162 6.768 1.00 84.69 141 LEU A O 1
ATOM 1185 N N . LYS A 1 142 ? 1.453 -3.758 5.819 1.00 83.44 142 LYS A N 1
ATOM 1186 C CA . LYS A 1 142 ? 1.460 -5.141 6.321 1.00 83.44 142 LYS A CA 1
ATOM 1187 C C . LYS A 1 142 ? 1.810 -5.244 7.806 1.00 83.44 142 LYS A C 1
ATOM 1189 O O . LYS A 1 142 ? 1.337 -6.167 8.467 1.00 83.44 142 LYS A O 1
ATOM 1194 N N . CYS A 1 143 ? 2.569 -4.291 8.344 1.00 87.38 143 CYS A N 1
ATOM 1195 C CA . CYS A 1 143 ? 2.903 -4.253 9.766 1.00 87.38 143 CYS A CA 1
ATOM 1196 C C . CYS A 1 143 ? 1.678 -4.004 10.656 1.00 87.38 143 CYS A C 1
ATOM 1198 O O . CYS A 1 143 ? 1.612 -4.571 11.743 1.00 87.38 143 CYS A O 1
ATOM 1200 N N . PHE A 1 144 ? 0.696 -3.204 10.220 1.00 85.06 144 PHE A N 1
ATOM 1201 C CA . PHE A 1 144 ? -0.485 -2.909 11.048 1.00 85.06 144 PHE A CA 1
ATOM 1202 C C . PHE A 1 144 ? -1.280 -4.160 11.416 1.00 85.06 144 PHE A C 1
ATOM 1204 O O . PHE A 1 144 ? -1.486 -4.385 12.607 1.00 85.06 144 PHE A O 1
ATOM 1211 N N . PRO A 1 145 ? -1.705 -5.006 10.460 1.00 80.81 145 PRO A N 1
ATOM 1212 C CA . PRO A 1 145 ? -2.367 -6.249 10.810 1.00 80.81 145 PRO A CA 1
ATOM 1213 C C . PRO A 1 145 ? -1.542 -7.122 11.748 1.00 80.81 145 PRO A C 1
ATOM 1215 O O . PRO A 1 145 ? -2.108 -7.688 12.670 1.00 80.81 145 PRO A O 1
ATOM 1218 N N . HIS A 1 146 ? -0.221 -7.197 11.559 1.00 82.25 146 HIS A N 1
ATOM 1219 C CA . HIS A 1 146 ? 0.629 -7.997 12.442 1.00 82.25 146 HIS A CA 1
ATOM 1220 C C . HIS A 1 146 ? 0.592 -7.457 13.870 1.00 82.25 146 HIS A C 1
ATOM 1222 O O . HIS A 1 146 ? 0.286 -8.210 14.778 1.00 82.25 146 HIS A O 1
ATOM 1228 N N . PHE A 1 147 ? 0.794 -6.152 14.062 1.00 83.19 147 PHE A N 1
ATOM 1229 C CA . PHE A 1 147 ? 0.776 -5.544 15.393 1.00 83.19 147 PHE A CA 1
ATOM 1230 C C . PHE A 1 147 ? -0.578 -5.692 16.103 1.00 83.19 147 PHE A C 1
ATOM 1232 O O . PHE A 1 147 ? -0.629 -6.027 17.279 1.00 83.19 147 PHE A O 1
ATOM 1239 N N . PHE A 1 148 ? -1.685 -5.456 15.395 1.00 80.50 148 PHE A N 1
ATOM 1240 C CA . PHE A 1 148 ? -3.026 -5.479 15.994 1.00 80.50 148 PHE A CA 1
ATOM 1241 C C . PHE A 1 148 ? -3.620 -6.889 16.152 1.00 80.50 148 PHE A C 1
ATOM 1243 O O . PHE A 1 148 ? -4.615 -7.042 16.861 1.00 80.50 148 PHE A O 1
ATOM 1250 N N . CYS A 1 149 ? -3.049 -7.897 15.488 1.00 77.88 149 CYS A N 1
ATOM 1251 C CA . CYS A 1 149 ? -3.460 -9.299 15.616 1.00 77.88 149 CYS A CA 1
ATOM 1252 C C . CYS A 1 149 ? -2.490 -10.126 16.474 1.00 77.88 149 CYS A C 1
ATOM 1254 O O . CYS A 1 149 ? -2.759 -11.300 16.718 1.00 77.88 149 CYS A O 1
ATOM 1256 N N . ASP A 1 150 ? -1.362 -9.553 16.903 1.00 80.44 150 ASP A N 1
ATOM 1257 C CA . ASP A 1 150 ? -0.388 -10.250 17.738 1.00 80.44 150 ASP A CA 1
ATOM 1258 C C . ASP A 1 150 ? -0.941 -10.435 19.154 1.00 80.44 150 ASP A C 1
ATOM 1260 O O . ASP A 1 150 ? -1.260 -9.467 19.842 1.00 80.44 150 ASP A O 1
ATOM 1264 N N . ALA A 1 151 ? -1.030 -11.684 19.609 1.00 79.19 151 ALA A N 1
ATOM 1265 C CA . ALA A 1 151 ? -1.451 -11.998 20.969 1.00 79.19 151 ALA A CA 1
ATOM 1266 C C . ALA A 1 151 ? -0.412 -11.578 22.027 1.00 79.19 151 ALA A C 1
ATOM 1268 O O . ALA A 1 151 ? -0.748 -11.502 23.207 1.00 79.19 151 ALA A O 1
ATOM 1269 N N . GLY A 1 152 ? 0.824 -11.266 21.621 1.00 81.69 152 GLY A N 1
ATOM 1270 C CA . GLY A 1 152 ? 1.863 -10.706 22.484 1.00 81.69 152 GLY A CA 1
ATOM 1271 C C . GLY A 1 152 ? 1.470 -9.373 23.124 1.00 81.69 152 GLY A C 1
ATOM 1272 O O . GLY A 1 152 ? 1.965 -9.047 24.198 1.00 81.69 152 GLY A O 1
ATOM 1273 N N . ILE A 1 153 ? 0.506 -8.633 22.557 1.00 79.94 153 ILE A N 1
ATOM 1274 C CA . ILE A 1 153 ? -0.029 -7.417 23.199 1.00 79.94 153 ILE A CA 1
ATOM 1275 C C . ILE A 1 153 ? -0.731 -7.703 24.536 1.00 79.94 153 ILE A C 1
ATOM 1277 O O . ILE A 1 153 ? -0.956 -6.779 25.316 1.00 79.94 153 ILE A O 1
ATOM 1281 N N . PHE A 1 154 ? -1.088 -8.965 24.793 1.00 82.06 154 PHE A N 1
ATOM 1282 C CA . PHE A 1 154 ? -1.712 -9.413 26.033 1.00 82.06 154 PHE A CA 1
ATOM 1283 C C . PHE A 1 154 ? -0.719 -10.052 27.014 1.00 82.06 154 PHE A C 1
ATOM 1285 O O . PHE A 1 154 ? -1.143 -10.603 28.030 1.00 82.06 154 PHE A O 1
ATOM 1292 N N . GLU A 1 155 ? 0.588 -10.001 26.741 1.00 83.75 155 GLU A N 1
ATOM 1293 C CA . GLU A 1 155 ? 1.598 -10.539 27.652 1.00 83.75 155 GLU A CA 1
ATOM 1294 C C . GLU A 1 155 ? 1.500 -9.868 29.036 1.00 83.75 155 GLU A C 1
ATOM 1296 O O . GLU A 1 155 ? 1.430 -8.645 29.162 1.00 83.75 155 GLU A O 1
ATOM 1301 N N . GLY A 1 156 ? 1.442 -10.684 30.094 1.00 82.75 156 GLY A N 1
ATOM 1302 C CA . GLY A 1 156 ? 1.203 -10.221 31.467 1.00 82.75 156 GLY A CA 1
ATOM 1303 C C . GLY A 1 156 ? -0.275 -10.115 31.869 1.00 82.75 156 GLY A C 1
ATOM 1304 O O . GLY A 1 156 ? -0.563 -9.814 33.028 1.00 82.75 156 GLY A O 1
ATOM 1305 N N . LEU A 1 157 ? -1.212 -10.403 30.961 1.00 82.75 157 LEU A N 1
ATOM 1306 C CA . LEU A 1 157 ? -2.639 -10.555 31.257 1.00 82.75 157 LEU A CA 1
ATOM 1307 C C . LEU A 1 157 ? -3.033 -12.042 31.270 1.00 82.75 157 LEU A C 1
ATOM 1309 O O . LEU A 1 157 ? -2.372 -12.880 30.661 1.00 82.75 157 LEU A O 1
ATOM 1313 N N . ASN A 1 158 ? -4.149 -12.378 31.926 1.00 82.62 158 ASN A N 1
ATOM 1314 C CA . ASN A 1 158 ? -4.727 -13.734 31.921 1.00 82.62 158 ASN A CA 1
ATOM 1315 C C . ASN A 1 158 ? -5.435 -14.045 30.585 1.00 82.62 158 ASN A C 1
ATOM 1317 O O . ASN A 1 158 ? -6.603 -14.437 30.570 1.00 82.62 158 ASN A O 1
ATOM 1321 N N . TYR A 1 159 ? -4.759 -13.803 29.461 1.00 80.31 159 TYR A N 1
ATOM 1322 C CA . TYR A 1 159 ? -5.303 -14.022 28.128 1.00 80.31 159 TYR A CA 1
ATOM 1323 C C . TYR A 1 159 ? -5.172 -15.491 27.710 1.00 80.31 159 TYR A C 1
ATOM 1325 O O . TYR A 1 159 ? -4.099 -16.089 27.774 1.00 80.31 159 TYR A O 1
ATOM 1333 N N . ASP A 1 160 ? -6.285 -16.087 27.284 1.00 79.50 160 ASP A N 1
ATOM 1334 C CA . ASP A 1 160 ? -6.347 -17.484 26.862 1.00 79.50 160 ASP A CA 1
ATOM 1335 C C . ASP A 1 160 ? -6.058 -17.591 25.359 1.00 79.50 160 ASP A C 1
ATOM 1337 O O . ASP A 1 160 ? -6.950 -17.421 24.528 1.00 79.50 160 ASP A O 1
ATOM 1341 N N . HIS A 1 161 ? -4.813 -17.921 25.003 1.00 76.69 161 HIS A N 1
ATOM 1342 C CA . HIS A 1 161 ? -4.390 -18.104 23.608 1.00 76.69 161 HIS A CA 1
ATOM 1343 C C . HIS A 1 161 ? -5.165 -19.206 22.859 1.00 76.69 161 HIS A C 1
ATOM 1345 O O . HIS A 1 161 ? -5.120 -19.251 21.630 1.00 76.69 161 HIS A O 1
ATOM 1351 N N . SER A 1 162 ? -5.878 -20.096 23.564 1.00 76.38 162 SER A N 1
ATOM 1352 C CA . SER A 1 162 ? -6.731 -21.111 22.935 1.00 76.38 162 SER A CA 1
ATOM 1353 C C . SER A 1 162 ? -8.099 -20.567 22.505 1.00 76.38 162 SER A C 1
ATOM 1355 O O . SER A 1 162 ? -8.810 -21.232 21.746 1.00 76.38 162 SER A O 1
ATOM 1357 N N . LYS A 1 163 ? -8.471 -19.355 22.953 1.00 71.81 163 LYS A N 1
ATOM 1358 C CA . LYS A 1 163 ? -9.772 -18.737 22.685 1.00 71.81 163 LYS A CA 1
ATOM 1359 C C . LYS A 1 163 ? -9.664 -17.515 21.765 1.00 71.81 163 LYS A C 1
ATOM 1361 O O . LYS A 1 163 ? -9.037 -16.511 22.107 1.00 71.81 163 LYS A O 1
ATOM 1366 N N . PRO A 1 164 ? -10.353 -17.539 20.613 1.00 66.06 164 PRO A N 1
ATOM 1367 C CA . PRO A 1 164 ? -10.342 -16.464 19.628 1.00 66.06 164 PRO A CA 1
ATOM 1368 C C . PRO A 1 164 ? -11.291 -15.306 19.995 1.00 66.06 164 PRO A C 1
ATOM 1370 O O . PRO A 1 164 ? -12.038 -14.835 19.144 1.00 66.06 164 PRO A O 1
ATOM 1373 N N . THR A 1 165 ? -11.350 -14.902 21.267 1.00 62.53 165 THR A N 1
ATOM 1374 C CA . THR A 1 165 ? -12.389 -13.984 21.772 1.00 62.53 165 THR A CA 1
ATOM 1375 C C . THR A 1 165 ? -11.976 -12.518 21.779 1.00 62.53 165 THR A C 1
ATOM 1377 O O . THR A 1 165 ? -12.828 -11.666 21.541 1.00 62.53 165 THR A O 1
ATOM 1380 N N . ASP A 1 166 ? -10.687 -12.225 21.982 1.00 60.97 166 ASP A N 1
ATOM 1381 C CA . ASP A 1 166 ? -10.222 -10.853 22.255 1.00 60.97 166 ASP A CA 1
ATOM 1382 C C . ASP A 1 166 ? -9.123 -10.365 21.299 1.00 60.97 166 ASP A C 1
ATOM 1384 O O . ASP A 1 166 ? -8.548 -9.303 21.514 1.00 60.97 166 ASP A O 1
ATOM 1388 N N . HIS A 1 167 ? -8.853 -11.099 20.213 1.00 66.00 167 HIS A N 1
ATOM 1389 C CA . HIS A 1 167 ? -7.901 -10.685 19.183 1.00 66.00 167 HIS A CA 1
ATOM 1390 C C . HIS A 1 167 ? -8.551 -10.554 17.808 1.00 66.00 167 HIS A C 1
ATOM 1392 O O . HIS A 1 167 ? -9.500 -11.260 17.457 1.00 66.00 167 HIS A O 1
ATOM 1398 N N . PHE A 1 168 ? -8.020 -9.634 17.007 1.00 66.00 168 PHE A N 1
ATOM 1399 C CA . PHE A 1 168 ? -8.420 -9.502 15.616 1.00 66.00 168 PHE A CA 1
ATOM 1400 C C . PHE A 1 168 ? -7.754 -10.595 14.785 1.00 66.00 168 PHE A C 1
ATOM 1402 O O . PHE A 1 168 ? -6.567 -10.870 14.929 1.00 66.00 168 PHE A O 1
ATOM 1409 N N . PHE A 1 169 ? -8.524 -11.199 13.884 1.00 60.25 169 PHE A N 1
ATOM 1410 C CA . PHE A 1 169 ? -7.986 -12.087 12.865 1.00 60.25 169 PHE A CA 1
ATOM 1411 C C . PHE A 1 169 ? -7.861 -11.330 11.559 1.00 60.25 169 PHE A C 1
ATOM 1413 O O . PHE A 1 169 ? -8.858 -10.902 10.975 1.00 60.25 169 PHE A O 1
ATOM 1420 N N . TRP A 1 170 ? -6.634 -11.220 11.074 1.00 55.47 170 TRP A N 1
ATOM 1421 C CA . TRP A 1 170 ? -6.368 -10.828 9.703 1.00 55.47 170 TRP A CA 1
ATOM 1422 C C . TRP A 1 170 ? -6.188 -12.086 8.846 1.00 55.47 170 TRP A C 1
ATOM 1424 O O . TRP A 1 170 ? -5.323 -12.913 9.133 1.00 55.47 170 TRP A O 1
ATOM 1434 N N . ARG A 1 171 ? -7.011 -12.244 7.805 1.00 48.62 171 ARG A N 1
ATOM 1435 C CA . ARG A 1 171 ? -6.825 -13.220 6.720 1.00 48.62 171 ARG A CA 1
ATOM 1436 C C . ARG A 1 171 ? -6.843 -12.508 5.372 1.00 48.62 171 ARG A C 1
ATOM 1438 O O . ARG A 1 171 ? -7.720 -11.638 5.166 1.00 48.62 171 ARG A O 1
#

Radius of gyration: 33.58 Å; chains: 1; bounding box: 77×32×102 Å

Foldseek 3Di:
DDCPDPVNVVVVVVVVVVVVVVVCCVVVVVVVVVVVVVVVVVVVVLVVLQVLLCVLCVVLVVQLVVLVVQLVVLVVVCVVCVVVCLLPDDPPDDPVVSPSNVSNVCSVVSNLVSLVSSCVSCVVRDPVSYDPVSVVVNVVSVVVLVVQQDPCVQPVHPDDPVDPPPGDDDD